Protein AF-A0A6J4UZW7-F1 (afdb_monomer_lite)

InterPro domains:
  IPR036909 Cytochrome c-like domain superfamily [G3DSA:1.10.760.10] (1-60)
  IPR036909 Cytochrome c-like domain superfamily [SSF46626] (1-52)

Secondary structure (DSSP, 8-state):
-TT---SSHHHHHHHHHH-PPPSSS----------HHHHHHHHHHHHHTSSSPSS-GGGSS---

Organism: NCBI:txid543023

Radius of gyration: 16.97 Å; chains: 1; bounding box: 35×29×48 Å

Structure (mmCIF, N/CA/C/O backbone):
data_AF-A0A6J4UZW7-F1
#
_entry.id   AF-A0A6J4UZW7-F1
#
loop_
_atom_site.group_PDB
_atom_site.id
_atom_site.type_symbol
_atom_site.label_atom_id
_atom_site.label_alt_id
_atom_site.label_comp_id
_atom_site.label_asym_id
_atom_site.label_entity_id
_atom_site.label_seq_id
_atom_site.pdbx_PDB_ins_code
_atom_site.Cartn_x
_atom_site.Cartn_y
_atom_site.Cartn_z
_atom_site.occupancy
_atom_site.B_iso_or_equiv
_atom_site.auth_seq_id
_atom_site.auth_comp_id
_atom_site.auth_asym_id
_atom_site.auth_atom_id
_atom_site.pdbx_PDB_model_num
ATOM 1 N N . MET A 1 1 ? -7.009 -1.093 -11.859 1.00 76.06 1 MET A N 1
ATOM 2 C CA . MET A 1 1 ? -7.059 -2.564 -11.712 1.00 76.06 1 MET A CA 1
ATOM 3 C C . MET A 1 1 ? -8.444 -3.042 -11.308 1.00 76.06 1 MET A C 1
ATOM 5 O O . MET A 1 1 ? -8.635 -3.581 -10.227 1.00 76.06 1 MET A O 1
ATOM 9 N N . HIS A 1 2 ? -9.440 -2.808 -12.164 1.00 81.31 2 HIS A N 1
ATOM 10 C CA . HIS A 1 2 ? -10.838 -3.081 -11.817 1.00 81.31 2 HIS A CA 1
ATOM 11 C C . HIS A 1 2 ? -11.190 -4.581 -11.861 1.00 81.31 2 HIS A C 1
ATOM 13 O O . HIS A 1 2 ? -12.128 -5.009 -11.207 1.00 81.31 2 HIS A O 1
ATOM 19 N N . ALA A 1 3 ? -10.390 -5.389 -12.565 1.00 90.56 3 ALA A N 1
ATOM 20 C CA . ALA A 1 3 ? -10.597 -6.831 -12.699 1.00 90.56 3 ALA A CA 1
ATOM 21 C C . ALA A 1 3 ? -9.912 -7.679 -11.604 1.00 90.56 3 ALA A C 1
ATOM 23 O O . ALA A 1 3 ? -9.784 -8.884 -11.774 1.00 90.56 3 ALA A O 1
ATOM 24 N N . GLY A 1 4 ? -9.408 -7.073 -10.518 1.00 90.38 4 GLY A N 1
ATOM 25 C CA . GLY A 1 4 ? -8.751 -7.830 -9.440 1.00 90.38 4 GLY A CA 1
ATOM 26 C C . GLY A 1 4 ? -7.426 -8.485 -9.852 1.00 90.38 4 GLY A C 1
ATOM 27 O O . GLY A 1 4 ? -7.115 -9.589 -9.427 1.00 90.38 4 GLY A O 1
ATOM 28 N N . GLN A 1 5 ? -6.641 -7.808 -10.693 1.00 93.38 5 GLN A N 1
ATOM 29 C CA . GLN A 1 5 ? -5.420 -8.355 -11.309 1.00 93.38 5 GLN A CA 1
ATOM 30 C C . GLN A 1 5 ? -4.306 -8.721 -10.311 1.00 93.38 5 GLN A C 1
ATOM 32 O O . GLN A 1 5 ? -3.397 -9.466 -10.666 1.00 93.38 5 GLN A O 1
ATOM 37 N N . PHE A 1 6 ? -4.371 -8.227 -9.071 1.00 96.12 6 PHE A N 1
ATOM 38 C CA . PHE A 1 6 ? -3.397 -8.518 -8.026 1.00 96.12 6 PHE A CA 1
ATOM 39 C C . PHE A 1 6 ? -4.065 -9.011 -6.749 1.00 96.12 6 PHE A C 1
ATOM 41 O O . PHE A 1 6 ? -5.034 -8.425 -6.274 1.00 96.12 6 PHE A O 1
ATOM 48 N N . ALA A 1 7 ? -3.474 -10.048 -6.156 1.00 95.00 7 ALA A N 1
ATOM 49 C CA . ALA A 1 7 ? -3.952 -10.643 -4.912 1.00 95.00 7 ALA A CA 1
ATOM 50 C C . ALA A 1 7 ? -3.579 -9.832 -3.659 1.00 95.00 7 ALA A C 1
ATOM 52 O O . ALA A 1 7 ? -4.160 -10.044 -2.597 1.00 95.00 7 ALA A O 1
ATOM 53 N N . THR A 1 8 ? -2.594 -8.931 -3.747 1.00 96.31 8 THR A N 1
ATOM 54 C CA . THR A 1 8 ? -2.092 -8.187 -2.585 1.00 96.31 8 THR A CA 1
ATOM 55 C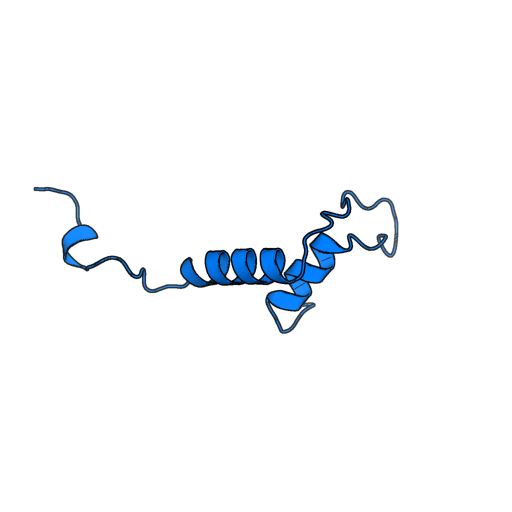 C . THR A 1 8 ? -1.948 -6.700 -2.878 1.00 96.31 8 THR A C 1
ATOM 57 O O . THR A 1 8 ? -1.633 -6.293 -3.998 1.00 96.31 8 THR A O 1
ATOM 60 N N . LEU A 1 9 ? -2.124 -5.886 -1.832 1.00 95.88 9 LEU A N 1
ATOM 61 C CA . LEU A 1 9 ? -1.901 -4.441 -1.897 1.00 95.88 9 LEU A CA 1
ATOM 62 C C . LEU A 1 9 ? -0.455 -4.115 -2.293 1.00 95.88 9 LEU A C 1
ATOM 64 O O . LEU A 1 9 ? -0.236 -3.234 -3.115 1.00 95.88 9 LEU A O 1
ATOM 68 N N . ARG A 1 10 ? 0.523 -4.881 -1.792 1.00 97.50 10 ARG A N 1
ATOM 69 C CA . ARG A 1 10 ? 1.937 -4.732 -2.158 1.00 97.50 10 ARG A CA 1
ATOM 70 C C . ARG A 1 10 ? 2.166 -4.797 -3.672 1.00 97.50 10 ARG A C 1
ATOM 72 O O . ARG A 1 10 ? 2.829 -3.918 -4.208 1.00 97.50 10 ARG A O 1
ATOM 79 N N . ARG A 1 11 ? 1.561 -5.766 -4.372 1.00 97.25 11 ARG A N 1
ATOM 80 C CA . ARG A 1 11 ? 1.682 -5.885 -5.838 1.00 97.25 11 ARG A CA 1
ATOM 81 C C . ARG A 1 11 ? 1.087 -4.690 -6.581 1.00 97.25 11 ARG A C 1
ATOM 83 O O . ARG A 1 11 ? 1.628 -4.274 -7.600 1.00 97.25 11 ARG A O 1
ATOM 90 N N . VAL A 1 12 ? 0.006 -4.108 -6.055 1.00 95.88 12 VAL A N 1
ATOM 91 C CA . VAL A 1 12 ? -0.551 -2.858 -6.595 1.00 95.88 12 VAL A CA 1
ATOM 92 C C . VAL A 1 12 ? 0.467 -1.727 -6.457 1.00 95.88 12 VAL A C 1
ATOM 94 O O . VAL A 1 12 ? 0.717 -1.023 -7.429 1.00 95.88 12 VAL A O 1
ATOM 97 N N . LEU A 1 13 ? 1.075 -1.564 -5.279 1.00 96.88 13 LEU A N 1
ATOM 98 C CA . LEU A 1 13 ? 2.048 -0.497 -5.034 1.00 96.88 13 LEU A CA 1
ATOM 99 C C . LEU A 1 13 ? 3.304 -0.648 -5.901 1.00 96.88 13 LEU A C 1
ATOM 101 O O . LEU A 1 13 ? 3.745 0.331 -6.495 1.00 96.88 13 LEU A O 1
ATOM 105 N N . GLU A 1 14 ? 3.832 -1.866 -6.030 1.00 97.19 14 GLU A N 1
ATOM 106 C CA . GLU A 1 14 ? 4.972 -2.173 -6.905 1.00 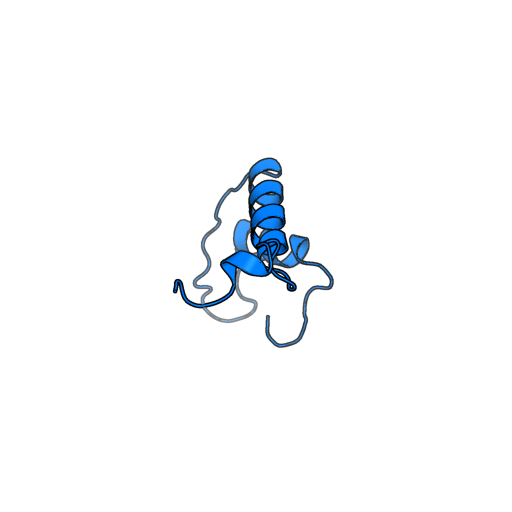97.19 14 GLU A CA 1
ATOM 107 C C . GLU A 1 14 ? 4.683 -1.799 -8.363 1.00 97.19 14 GLU A C 1
ATOM 109 O O . GLU A 1 14 ? 5.501 -1.141 -8.997 1.00 97.19 14 GLU A O 1
ATOM 114 N N . HIS A 1 15 ? 3.488 -2.108 -8.874 1.00 95.00 15 HIS A N 1
ATOM 115 C CA . HIS A 1 15 ? 3.105 -1.752 -10.241 1.00 95.00 15 HIS A CA 1
ATOM 116 C C . HIS A 1 15 ? 3.149 -0.243 -10.505 1.00 95.00 15 HIS A C 1
ATOM 118 O O . HIS A 1 15 ? 3.614 0.185 -11.559 1.00 95.00 15 HIS A O 1
ATOM 124 N N . TYR A 1 16 ? 2.683 0.577 -9.561 1.00 95.31 16 TYR A N 1
ATOM 125 C CA . TYR A 1 16 ? 2.789 2.032 -9.694 1.00 95.31 16 TYR A CA 1
ATOM 126 C C . TYR A 1 16 ? 4.224 2.527 -9.498 1.00 95.31 16 TYR A C 1
ATOM 128 O O . TYR A 1 16 ? 4.625 3.485 -10.152 1.00 95.31 16 TYR A O 1
ATOM 136 N N . ASN A 1 17 ? 4.999 1.876 -8.628 1.00 97.38 17 ASN A N 1
ATOM 137 C CA . ASN A 1 17 ? 6.385 2.251 -8.376 1.00 97.38 17 ASN A CA 1
ATOM 138 C C . ASN A 1 17 ? 7.287 2.005 -9.595 1.00 97.38 17 ASN A C 1
ATOM 140 O O . ASN A 1 17 ? 8.106 2.859 -9.930 1.00 97.38 17 ASN A O 1
ATOM 144 N N . GLU A 1 18 ? 7.103 0.861 -10.259 1.00 94.94 18 GLU A N 1
ATOM 145 C CA . GLU A 1 18 ? 7.827 0.458 -11.470 1.00 94.94 18 GLU A CA 1
ATOM 146 C C . GLU A 1 18 ? 7.289 1.142 -12.731 1.00 94.94 18 GLU A C 1
ATOM 148 O O . GLU A 1 18 ? 8.045 1.365 -13.675 1.00 94.94 18 GLU A O 1
ATOM 153 N N . ALA A 1 19 ? 5.992 1.472 -12.747 1.00 93.25 19 ALA A N 1
ATOM 154 C CA . ALA A 1 19 ? 5.294 2.071 -13.882 1.00 93.25 19 ALA A CA 1
ATOM 155 C C . ALA A 1 19 ? 5.589 1.345 -15.215 1.00 93.25 19 ALA A C 1
ATOM 157 O O . ALA A 1 19 ? 6.100 1.957 -16.162 1.00 93.25 19 ALA A O 1
ATOM 158 N N . PRO A 1 20 ? 5.287 0.034 -15.321 1.00 89.25 20 PRO A N 1
ATOM 159 C CA . PRO A 1 20 ? 5.595 -0.728 -16.520 1.00 89.25 20 PRO A CA 1
ATOM 160 C C . PRO A 1 20 ? 4.869 -0.150 -17.739 1.00 89.25 20 PRO A C 1
ATOM 162 O O . PRO A 1 20 ? 3.797 0.460 -17.647 1.00 89.25 20 PRO A O 1
ATOM 165 N N . LYS A 1 21 ? 5.457 -0.368 -18.919 1.00 87.50 21 LYS A N 1
ATOM 166 C CA . LYS A 1 21 ? 4.850 0.051 -20.185 1.00 87.50 21 LYS A CA 1
ATOM 167 C C . LYS A 1 21 ? 3.477 -0.599 -20.351 1.00 87.50 21 LYS A C 1
ATOM 169 O O . LYS A 1 21 ? 3.284 -1.769 -20.021 1.00 87.50 21 LYS A O 1
ATOM 174 N N . ALA A 1 22 ? 2.538 0.161 -20.908 1.00 85.75 22 ALA A N 1
ATOM 175 C CA . ALA A 1 22 ? 1.229 -0.371 -21.243 1.00 85.75 22 ALA A CA 1
ATOM 176 C C . ALA A 1 22 ? 1.376 -1.470 -22.317 1.00 85.75 22 ALA A C 1
ATOM 178 O O . ALA A 1 22 ? 2.142 -1.275 -23.265 1.00 85.75 22 ALA A O 1
ATOM 179 N N . PRO A 1 23 ? 0.638 -2.594 -22.214 1.00 82.88 23 PRO A N 1
ATOM 180 C CA . PRO A 1 23 ? 0.639 -3.641 -23.241 1.00 82.88 23 PRO A CA 1
ATOM 181 C C . PRO A 1 23 ? 0.240 -3.125 -24.630 1.00 82.88 23 PRO A C 1
ATOM 183 O O . PRO A 1 23 ? 0.669 -3.669 -25.642 1.00 82.88 23 PRO A O 1
ATOM 186 N N . ALA A 1 24 ? -0.569 -2.065 -24.675 1.00 85.38 24 ALA A N 1
ATOM 187 C CA . ALA A 1 24 ? -0.914 -1.334 -25.883 1.00 85.38 24 ALA A CA 1
ATOM 188 C C . ALA A 1 24 ? -1.101 0.156 -25.564 1.00 85.38 24 ALA A C 1
ATOM 190 O O . ALA A 1 24 ? -1.581 0.512 -24.487 1.00 85.38 24 ALA A O 1
ATOM 191 N N . GLY A 1 25 ? -0.759 1.023 -26.519 1.00 83.75 25 GLY A N 1
ATOM 192 C CA . GLY A 1 25 ? -0.902 2.473 -26.378 1.00 83.75 25 GLY A CA 1
ATOM 193 C C . GLY A 1 25 ? 0.154 3.120 -25.474 1.00 83.75 25 GLY A C 1
ATOM 194 O O . GLY A 1 25 ? 1.236 2.577 -25.251 1.00 83.75 25 GLY A O 1
ATOM 195 N N . ARG A 1 26 ? -0.148 4.328 -24.985 1.00 84.25 26 ARG A N 1
ATOM 196 C CA . ARG A 1 26 ? 0.734 5.103 -24.102 1.00 84.25 26 ARG A CA 1
ATOM 197 C C . ARG A 1 26 ? 0.313 4.909 -22.648 1.00 84.25 26 ARG A C 1
ATOM 199 O O . ARG A 1 26 ? -0.850 5.103 -22.316 1.00 84.25 26 ARG A O 1
ATOM 206 N N . SER A 1 27 ? 1.272 4.561 -21.792 1.00 86.81 27 SER A N 1
ATOM 207 C CA . SER A 1 27 ? 1.083 4.612 -20.340 1.00 86.81 27 SER A CA 1
ATOM 208 C C . SER A 1 27 ? 1.223 6.054 -19.855 1.00 86.81 27 SER A C 1
ATOM 210 O O . SER A 1 27 ? 2.137 6.760 -20.287 1.00 86.81 27 SER A O 1
ATOM 212 N N . GLU A 1 28 ? 0.337 6.476 -18.957 1.00 87.69 28 GLU A N 1
ATOM 213 C CA . GLU A 1 28 ? 0.452 7.744 -18.220 1.00 87.69 28 GLU A CA 1
ATOM 214 C C . GLU A 1 28 ? 1.244 7.585 -16.913 1.00 87.69 28 GLU A C 1
ATOM 216 O O . GLU A 1 28 ? 1.477 8.559 -16.200 1.00 87.69 28 GLU A O 1
ATOM 221 N N . LEU A 1 29 ? 1.664 6.358 -16.587 1.00 92.12 29 LEU A N 1
ATOM 222 C CA . LEU A 1 29 ? 2.438 6.086 -15.385 1.00 92.12 29 LEU A CA 1
ATOM 223 C C . LEU A 1 29 ? 3.891 6.532 -15.562 1.00 92.12 29 LEU A C 1
ATOM 225 O O . LEU A 1 29 ? 4.511 6.287 -16.599 1.00 92.12 29 LEU A O 1
ATOM 229 N N . SER A 1 30 ? 4.435 7.115 -14.498 1.00 92.62 30 SER A N 1
ATOM 230 C CA . SER A 1 30 ? 5.855 7.429 -14.352 1.00 92.62 30 SER A CA 1
ATOM 231 C C . SER A 1 30 ? 6.406 6.698 -13.126 1.00 92.62 30 SER A C 1
ATOM 233 O O . SER A 1 30 ? 5.699 6.651 -12.115 1.00 92.62 30 SER A O 1
ATOM 235 N N . PRO A 1 31 ? 7.639 6.158 -13.176 1.00 94.06 31 PRO A N 1
ATOM 236 C CA . PRO A 1 31 ? 8.234 5.486 -12.026 1.00 94.06 31 PRO A CA 1
ATOM 237 C C . PRO A 1 31 ? 8.345 6.430 -10.828 1.00 94.06 31 PRO A C 1
ATOM 239 O O . PRO A 1 31 ? 8.798 7.569 -10.969 1.00 94.06 31 PRO A O 1
ATOM 242 N N . LEU A 1 32 ? 7.954 5.950 -9.648 1.00 95.00 32 LEU A N 1
ATOM 243 C CA . LEU A 1 32 ? 7.993 6.738 -8.411 1.00 95.00 32 LEU A CA 1
ATOM 244 C C . LEU A 1 32 ? 9.328 6.590 -7.669 1.00 95.00 32 LEU A C 1
ATOM 246 O O . LEU A 1 32 ? 9.680 7.459 -6.874 1.00 95.00 32 LEU A O 1
ATOM 250 N N . ASN A 1 33 ? 10.083 5.522 -7.957 1.00 95.94 33 ASN A N 1
ATOM 251 C CA . ASN A 1 33 ? 11.384 5.208 -7.353 1.00 95.94 33 ASN A CA 1
ATOM 252 C C . ASN A 1 33 ? 11.364 5.197 -5.813 1.00 95.94 33 ASN A C 1
ATOM 254 O O . ASN A 1 33 ? 12.328 5.590 -5.156 1.00 95.94 33 ASN A O 1
ATOM 258 N N . LEU A 1 34 ? 10.253 4.746 -5.233 1.00 97.62 34 LEU A N 1
ATOM 259 C CA . LEU A 1 34 ? 10.128 4.509 -3.804 1.00 97.62 34 LEU A CA 1
ATOM 260 C C . LEU A 1 34 ? 11.010 3.330 -3.403 1.00 97.62 34 LEU A C 1
ATOM 262 O O . LEU A 1 34 ? 11.025 2.289 -4.063 1.00 97.62 34 LEU A O 1
ATOM 266 N N . THR A 1 35 ? 11.703 3.493 -2.284 1.00 98.12 35 THR A N 1
ATOM 267 C CA . THR A 1 35 ? 12.402 2.403 -1.601 1.00 98.12 35 THR A CA 1
ATOM 268 C C . THR A 1 35 ? 11.404 1.414 -0.998 1.00 98.12 35 THR A C 1
ATOM 270 O O . THR A 1 35 ? 10.257 1.773 -0.712 1.00 98.12 35 THR A O 1
ATOM 273 N N . ASP A 1 36 ? 11.855 0.195 -0.696 1.00 97.94 36 ASP A N 1
ATOM 274 C CA . ASP A 1 36 ? 11.034 -0.807 0.002 1.00 97.94 36 ASP A CA 1
ATOM 275 C C . ASP A 1 36 ? 10.444 -0.263 1.303 1.00 97.94 36 ASP A C 1
ATOM 277 O O . ASP A 1 36 ? 9.274 -0.492 1.615 1.00 97.94 36 ASP A O 1
ATOM 281 N N . ARG A 1 37 ? 11.225 0.546 2.027 1.00 98.25 37 ARG A N 1
ATOM 282 C CA . ARG A 1 37 ? 10.772 1.165 3.269 1.00 98.25 37 ARG A CA 1
ATOM 283 C C . ARG A 1 37 ? 9.634 2.162 3.048 1.00 98.25 37 ARG A C 1
ATOM 285 O O . ARG A 1 37 ? 8.699 2.210 3.843 1.00 98.25 37 ARG A O 1
ATOM 292 N N . GLN A 1 38 ? 9.690 2.950 1.978 1.00 98.44 38 GLN A N 1
ATOM 293 C CA . GLN A 1 38 ? 8.618 3.888 1.637 1.00 98.44 38 GLN A CA 1
ATOM 294 C C . GLN A 1 38 ? 7.361 3.152 1.161 1.00 98.44 38 GLN A C 1
ATOM 296 O O . GLN A 1 38 ? 6.252 3.555 1.513 1.00 98.44 38 GLN A O 1
ATOM 301 N N . LEU A 1 39 ? 7.517 2.043 0.429 1.00 98.44 39 LEU A N 1
ATOM 302 C CA . LEU A 1 39 ? 6.399 1.173 0.057 1.00 98.44 39 LEU A CA 1
ATOM 303 C C . LEU A 1 39 ? 5.723 0.567 1.291 1.00 98.44 39 LEU A C 1
ATOM 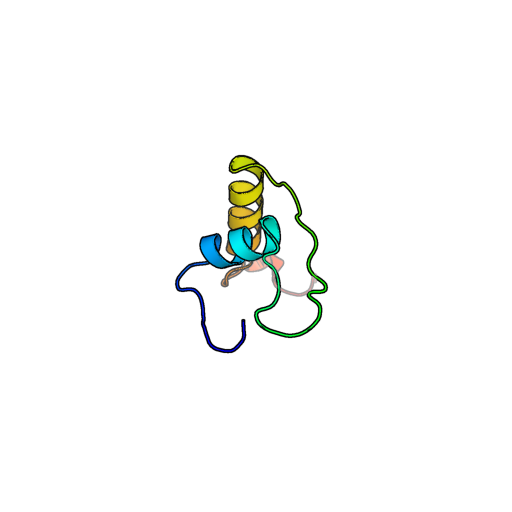305 O O . LEU A 1 39 ? 4.498 0.582 1.378 1.00 98.44 39 LEU A O 1
ATOM 309 N N . GLU A 1 40 ? 6.496 0.100 2.275 1.00 98.31 40 GLU A N 1
ATOM 310 C CA . GLU A 1 40 ? 5.963 -0.376 3.558 1.00 98.31 40 GLU A CA 1
ATOM 311 C C . GLU A 1 40 ? 5.176 0.706 4.302 1.00 98.31 40 GLU A C 1
ATOM 313 O O . GLU A 1 40 ? 4.095 0.437 4.825 1.00 98.31 40 GLU A O 1
ATOM 318 N N . GLN A 1 41 ? 5.702 1.932 4.356 1.00 98.44 41 G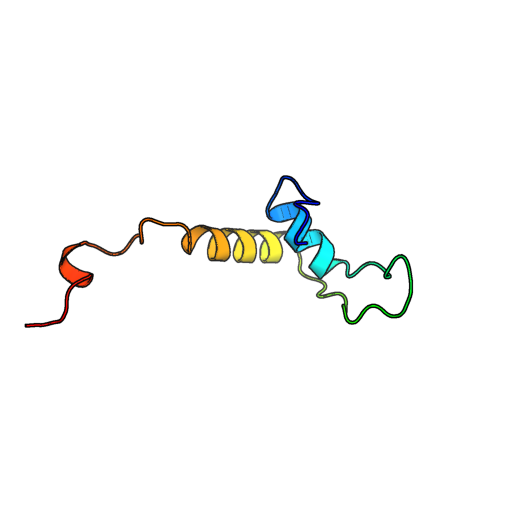LN A N 1
ATOM 319 C CA . GLN A 1 41 ? 5.036 3.050 5.025 1.00 98.44 41 GLN A CA 1
ATOM 320 C C . GLN A 1 41 ? 3.722 3.422 4.335 1.00 98.44 41 GLN A C 1
ATOM 322 O O . GLN A 1 41 ? 2.713 3.632 5.009 1.00 98.44 41 GLN A O 1
ATOM 327 N N . LEU A 1 42 ? 3.714 3.463 3.002 1.00 98.25 42 LEU A N 1
ATOM 328 C CA . LEU A 1 42 ? 2.505 3.717 2.227 1.00 98.25 42 LEU A CA 1
ATOM 329 C C . LEU A 1 42 ? 1.479 2.594 2.413 1.00 98.25 42 LEU A C 1
ATOM 331 O O . LEU A 1 42 ? 0.297 2.862 2.617 1.00 98.25 42 LEU A O 1
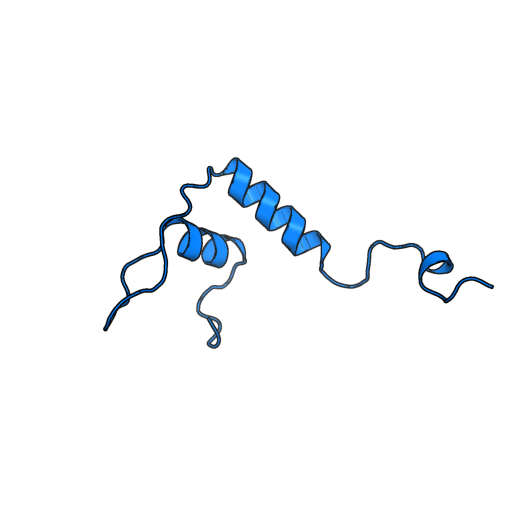ATOM 335 N N . GLU A 1 43 ? 1.923 1.338 2.406 1.00 97.81 43 GLU A N 1
ATOM 336 C CA . GLU A 1 43 ? 1.058 0.190 2.667 1.00 97.81 43 GLU A CA 1
ATOM 337 C C . GLU A 1 43 ? 0.436 0.263 4.071 1.00 97.81 43 GLU A C 1
ATOM 339 O O . GLU A 1 43 ? -0.770 0.063 4.222 1.00 97.81 43 GLU A O 1
ATOM 344 N N . ALA A 1 44 ? 1.225 0.606 5.094 1.00 96.62 44 ALA A N 1
ATOM 345 C CA . ALA A 1 44 ? 0.742 0.795 6.460 1.00 96.62 44 ALA A CA 1
ATOM 346 C C . ALA A 1 44 ? -0.279 1.940 6.557 1.00 96.62 44 ALA A C 1
ATOM 348 O O . ALA A 1 44 ? -1.326 1.781 7.188 1.00 96.62 44 ALA A O 1
ATOM 349 N N . PHE A 1 45 ? -0.013 3.066 5.886 1.00 96.12 45 PHE A N 1
ATOM 350 C CA . PHE A 1 45 ? -0.954 4.180 5.800 1.00 96.12 45 PHE A CA 1
ATOM 351 C C . PHE A 1 45 ? -2.283 3.744 5.173 1.00 96.12 45 PHE A C 1
ATOM 353 O O . PHE A 1 45 ? -3.335 3.949 5.773 1.00 96.12 45 PHE A O 1
ATOM 360 N N . LEU A 1 46 ? -2.257 3.073 4.020 1.00 95.94 46 LEU A N 1
ATOM 361 C CA . LEU A 1 46 ? -3.475 2.607 3.351 1.00 95.94 46 LEU A CA 1
ATOM 362 C C . LEU A 1 46 ? -4.251 1.593 4.200 1.00 95.94 46 LEU A C 1
ATOM 364 O O . LEU A 1 46 ? -5.478 1.636 4.243 1.00 95.94 46 LEU A O 1
ATOM 368 N N . ARG A 1 47 ? -3.555 0.718 4.936 1.00 93.56 47 ARG A N 1
ATOM 369 C CA . ARG A 1 47 ? -4.194 -0.211 5.881 1.00 93.56 47 ARG A CA 1
ATOM 370 C C . ARG A 1 47 ? -4.902 0.512 7.023 1.00 93.56 47 ARG A C 1
ATOM 372 O O . ARG A 1 47 ? -5.955 0.037 7.441 1.00 93.56 47 ARG A O 1
ATOM 379 N N . SER A 1 48 ? -4.397 1.663 7.472 1.00 91.62 48 SER A N 1
ATOM 380 C CA . SER A 1 48 ? -5.060 2.476 8.506 1.00 91.62 48 SER A CA 1
ATOM 381 C C . SER A 1 48 ? -6.425 3.038 8.080 1.00 91.62 48 SER A C 1
ATOM 383 O O . SER A 1 48 ? -7.219 3.423 8.934 1.00 91.62 48 SER A O 1
ATOM 385 N N . LEU A 1 49 ? -6.724 3.036 6.776 1.00 91.75 49 LEU A N 1
ATOM 386 C CA . LEU A 1 49 ? -8.015 3.455 6.224 1.00 91.75 49 LEU A CA 1
ATOM 387 C C . LEU A 1 49 ? -9.068 2.331 6.249 1.00 91.75 49 LEU A C 1
ATOM 389 O O . LEU A 1 49 ? -10.214 2.553 5.860 1.00 91.75 49 LEU A O 1
ATOM 393 N N . SER A 1 50 ? -8.695 1.120 6.682 1.00 89.38 50 SER A N 1
ATOM 394 C CA . SER A 1 50 ? -9.622 -0.011 6.791 1.00 89.38 50 SER A CA 1
ATOM 395 C C . SER A 1 50 ? -10.614 0.213 7.932 1.00 89.38 50 SER A C 1
ATOM 397 O O . SER A 1 50 ? -10.238 0.629 9.025 1.00 89.38 50 SER A O 1
ATOM 399 N N . ALA A 1 51 ? -11.886 -0.103 7.692 1.00 84.06 51 ALA A N 1
ATOM 400 C CA . ALA A 1 51 ? -12.910 -0.064 8.727 1.00 84.06 51 ALA A CA 1
ATOM 401 C C . ALA A 1 51 ? -12.778 -1.254 9.708 1.00 84.06 51 ALA A C 1
ATOM 403 O O . ALA A 1 51 ? -12.341 -2.332 9.297 1.00 84.06 51 ALA A O 1
ATOM 404 N N . PRO A 1 52 ? -13.224 -1.102 10.971 1.00 83.94 52 PRO A N 1
ATOM 405 C CA . PRO A 1 52 ? -13.763 0.119 11.573 1.00 83.94 52 PRO A CA 1
ATOM 406 C C . PRO A 1 52 ? -12.667 1.152 11.859 1.00 83.94 52 PRO A C 1
ATOM 408 O O . PRO A 1 52 ? -11.520 0.798 12.113 1.00 83.94 52 PRO A O 1
ATOM 411 N N . LEU A 1 53 ? -13.036 2.436 11.855 1.00 77.31 53 LEU A N 1
ATOM 412 C CA . LEU A 1 53 ? -12.110 3.507 12.223 1.00 77.31 53 LEU A CA 1
ATOM 413 C C . LEU A 1 53 ? -11.526 3.233 13.613 1.00 77.31 53 LEU A C 1
ATOM 415 O O . LEU A 1 53 ? -12.274 2.987 14.561 1.00 77.31 53 LEU A O 1
ATOM 419 N N . ALA A 1 54 ? -10.209 3.386 13.754 1.00 78.06 54 ALA A N 1
ATOM 420 C CA . ALA A 1 54 ? -9.510 3.325 15.041 1.00 78.06 54 ALA A CA 1
ATOM 421 C C . ALA A 1 54 ? -9.854 4.504 15.985 1.00 78.06 54 ALA A C 1
ATOM 423 O O . ALA A 1 54 ? -9.217 4.704 17.016 1.00 78.06 54 ALA A O 1
ATOM 424 N N . THR A 1 55 ? -10.859 5.309 15.635 1.00 81.00 55 THR A N 1
ATOM 425 C CA . THR A 1 55 ? -11.339 6.454 16.403 1.00 81.00 55 THR A CA 1
ATOM 426 C C . THR A 1 55 ? -12.329 6.001 17.492 1.00 81.00 55 THR A C 1
ATOM 428 O O . THR A 1 55 ? -13.333 5.344 17.176 1.00 81.00 55 THR A O 1
ATOM 431 N N . PRO A 1 56 ? -12.117 6.381 18.770 1.00 84.31 56 PRO A N 1
ATOM 432 C CA . PRO A 1 56 ? -13.043 6.090 19.864 1.00 84.31 56 PRO A CA 1
ATOM 433 C C . PRO A 1 56 ? -14.489 6.472 19.530 1.00 84.31 56 PRO A C 1
ATOM 435 O O . PRO A 1 56 ? -14.737 7.526 18.951 1.00 84.31 56 PRO A O 1
ATOM 438 N N . ALA A 1 57 ? -15.460 5.641 19.929 1.00 82.62 57 ALA A N 1
ATOM 439 C CA . ALA A 1 57 ? -16.883 5.878 19.643 1.00 82.62 57 ALA A CA 1
ATOM 440 C C . ALA A 1 57 ? -17.377 7.252 20.130 1.00 82.62 57 ALA A C 1
ATOM 442 O O . ALA A 1 57 ? -18.164 7.896 19.444 1.00 82.62 57 ALA A O 1
ATOM 443 N N . ALA A 1 58 ? -16.851 7.725 21.263 1.00 85.06 58 ALA A N 1
ATOM 444 C CA . ALA A 1 58 ? -17.169 9.035 21.827 1.00 85.06 58 ALA A CA 1
ATOM 445 C C . ALA A 1 58 ? -16.818 10.213 20.897 1.00 85.06 58 ALA A C 1
ATOM 447 O O . ALA A 1 58 ? -17.446 11.260 20.986 1.00 85.06 58 ALA A O 1
ATOM 448 N N . LEU A 1 59 ? -15.845 10.036 19.99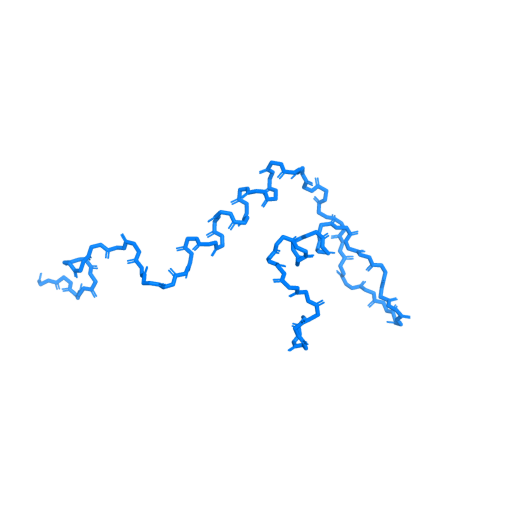7 1.00 84.19 59 LEU A N 1
ATOM 449 C CA . LEU A 1 59 ? -15.390 11.054 19.044 1.00 84.19 59 LEU A CA 1
ATOM 450 C C . LEU A 1 59 ? -16.030 10.901 17.654 1.00 84.19 59 LEU A C 1
ATOM 452 O O . LEU A 1 59 ? -15.703 11.652 16.742 1.00 84.19 59 LEU A O 1
ATOM 456 N N . ARG A 1 60 ? -16.916 9.913 17.465 1.00 81.81 60 ARG A N 1
ATOM 457 C CA . ARG A 1 60 ? -17.587 9.635 16.182 1.00 81.81 60 ARG A CA 1
ATOM 458 C C . ARG A 1 60 ? -18.973 10.285 16.056 1.00 81.81 60 ARG A C 1
ATOM 460 O O . ARG A 1 60 ? -19.628 10.099 15.035 1.00 81.81 60 ARG A O 1
ATOM 467 N N . GLY A 1 61 ? -19.424 11.018 17.075 1.00 82.00 61 GLY A N 1
ATOM 468 C CA . GLY A 1 61 ? -20.665 11.800 17.064 1.00 82.00 61 GLY A CA 1
ATOM 469 C C . GLY A 1 61 ? -20.398 13.301 16.958 1.00 82.00 61 GLY A C 1
ATOM 470 O O . GLY A 1 61 ? -19.279 13.753 17.193 1.00 82.00 61 GLY A O 1
ATOM 471 N N . ALA A 1 62 ? -21.425 14.081 16.616 1.00 76.19 62 ALA A N 1
ATOM 472 C CA . ALA A 1 62 ? -21.322 15.537 16.635 1.00 76.19 62 ALA A CA 1
ATOM 473 C C . ALA A 1 62 ? -21.005 16.039 18.063 1.00 76.19 62 ALA A C 1
ATOM 475 O O . ALA A 1 62 ? -21.559 15.492 19.024 1.00 76.19 62 ALA A O 1
ATOM 476 N N . PRO A 1 63 ? -20.133 17.055 18.222 1.00 75.69 63 PRO A N 1
ATOM 477 C CA . PRO A 1 63 ? -19.927 17.698 19.515 1.00 75.69 63 PRO A CA 1
ATOM 478 C C . PRO A 1 63 ? -21.258 18.276 20.022 1.00 75.69 63 PRO A C 1
ATOM 480 O O . PRO A 1 63 ? -22.047 18.793 19.231 1.00 75.69 63 PRO A O 1
ATOM 483 N N . ARG A 1 64 ? -21.518 18.118 21.326 1.00 70.12 64 ARG A N 1
ATOM 484 C CA . ARG A 1 64 ? -22.679 18.715 22.002 1.00 70.12 64 ARG A CA 1
ATOM 485 C C . ARG A 1 64 ? -22.486 20.206 22.220 1.00 70.12 64 ARG A C 1
ATOM 487 O O . ARG A 1 64 ? -21.331 20.594 22.503 1.00 70.12 64 ARG A O 1
#

pLDDT: mean 90.34, std 7.28, range [70.12, 98.44]

Sequence (64 aa):
MHAGQFATLRRVLEHYNEAPKAPAGRSELSPLNLTDRQLEQLEAFLRSLSAPLATPAALRGAPR

Foldseek 3Di:
DVVCPDPDPLVVLVCLQVVDADPDDGGPGDHPVDDPVRSVVVSVVVVCPDPPHPDDPVVVDDDD